Protein AF-A0A7K2VDW6-F1 (afdb_monomer_lite)

pLDDT: mean 93.91, std 3.68, range [72.0, 98.25]

Foldseek 3Di:
DCLLVLWFDLDVLDTDAPPPDPDDDPPVCVVPHDDDDDDDPDDPLVSVVSRDVQVVLQVVLVVLLCQLVPDDDPVSNVVSLVVLVVSLSNDSPHDPVNHDPPRCNVVSVVSSVVVVVVVVVD

Secondary structure (DSSP, 8-state):
-GGGGT-EEEETTEEE--TT---PPPHHHHTT--------SS-HHHHHHHHS-HHHHHHHHHHHHHHHHH--SHHHHHHHHHHHHHHHTT-----GGGS-TT-THHHHHHHHHHHHHHHHH-

Radius of gyration: 17.05 Å; chains: 1; bounding box: 40×29×47 Å

Sequence (122 aa):
RLTALRLAELREGVWLRPANLARPLPEALTGVALTYTARPDEPAAELVARLWPLDSWAAEARALLGRATGARHPADRLTAYAAVVRHLLTDPVLPAPLLPADWPGDALRVAYAGYQRELATS

Structure (mmCIF, N/CA/C/O backbone):
data_AF-A0A7K2VDW6-F1
#
_entry.id   AF-A0A7K2VDW6-F1
#
loop_
_atom_site.group_PDB
_atom_site.id
_atom_site.type_symbol
_atom_site.label_atom_id
_atom_site.label_alt_id
_atom_site.label_comp_id
_atom_site.label_asym_id
_atom_site.label_entity_id
_atom_site.label_seq_id
_atom_site.pdbx_PDB_ins_code
_atom_site.Cartn_x
_atom_site.Cartn_y
_atom_site.Cartn_z
_atom_site.occupancy
_atom_site.B_iso_or_equiv
_atom_site.auth_seq_id
_atom_site.auth_comp_id
_atom_site.auth_asym_id
_atom_site.auth_atom_id
_atom_site.pdbx_PDB_model_num
ATOM 1 N N . ARG A 1 1 ? -11.902 8.617 -3.454 1.00 82.00 1 ARG A N 1
ATOM 2 C CA . ARG A 1 1 ? -12.108 7.249 -2.906 1.00 82.00 1 ARG A CA 1
ATOM 3 C C . ARG A 1 1 ? -11.187 7.070 -1.699 1.00 82.00 1 ARG A C 1
ATOM 5 O O . ARG A 1 1 ? -10.049 7.516 -1.786 1.00 82.00 1 ARG A O 1
ATOM 12 N N . LEU A 1 2 ? -11.661 6.475 -0.597 1.00 90.62 2 LEU A N 1
ATOM 13 C CA . LEU A 1 2 ? -10.930 6.362 0.685 1.00 90.62 2 LEU A CA 1
ATOM 14 C C . LEU A 1 2 ? -9.566 5.656 0.560 1.00 90.62 2 LEU A C 1
ATOM 16 O O . LEU A 1 2 ? -8.609 6.028 1.233 1.00 90.62 2 LEU A O 1
ATOM 20 N N . THR A 1 3 ? -9.425 4.738 -0.395 1.00 91.94 3 THR A N 1
ATOM 21 C CA . THR A 1 3 ? -8.159 4.060 -0.731 1.00 91.94 3 THR A CA 1
ATOM 22 C C . THR A 1 3 ? -7.032 5.008 -1.165 1.00 91.94 3 THR A C 1
ATOM 24 O O . THR A 1 3 ? -5.857 4.747 -0.900 1.00 91.94 3 THR A O 1
ATOM 27 N N . ALA A 1 4 ? -7.356 6.165 -1.758 1.00 90.69 4 ALA A N 1
ATOM 28 C CA . ALA A 1 4 ? -6.365 7.200 -2.072 1.00 90.69 4 ALA A CA 1
ATOM 29 C C . ALA A 1 4 ? -5.747 7.821 -0.802 1.00 90.69 4 ALA A C 1
ATOM 31 O O . ALA A 1 4 ? -4.627 8.326 -0.833 1.00 90.69 4 ALA A O 1
ATOM 32 N N . LEU A 1 5 ? -6.449 7.731 0.332 1.00 93.00 5 LEU A N 1
ATOM 33 C CA . LEU A 1 5 ? -5.956 8.108 1.657 1.00 93.00 5 LEU A CA 1
ATOM 34 C C . LEU A 1 5 ? -5.240 6.948 2.365 1.00 93.00 5 LEU A C 1
ATOM 36 O O . LEU A 1 5 ? -4.922 7.080 3.543 1.00 93.00 5 LEU A O 1
ATOM 40 N N . ARG A 1 6 ? -4.987 5.824 1.681 1.00 95.62 6 ARG A N 1
ATOM 41 C CA . ARG A 1 6 ? -4.415 4.594 2.263 1.00 95.62 6 ARG A CA 1
ATOM 42 C C . ARG A 1 6 ? -5.275 3.957 3.347 1.00 95.62 6 ARG A C 1
ATOM 44 O O . ARG A 1 6 ? -4.762 3.228 4.180 1.00 95.62 6 ARG A O 1
ATOM 51 N N . LEU A 1 7 ? -6.576 4.230 3.330 1.00 96.00 7 LEU A N 1
ATOM 52 C CA . LEU A 1 7 ? -7.536 3.511 4.154 1.00 96.00 7 LEU A CA 1
ATOM 53 C C . LEU A 1 7 ? -7.927 2.202 3.463 1.00 96.00 7 LEU A C 1
ATOM 55 O O . LEU A 1 7 ? -8.188 2.203 2.256 1.00 96.00 7 LEU A O 1
ATOM 59 N N . ALA A 1 8 ? -8.002 1.124 4.235 1.00 96.81 8 ALA A N 1
ATOM 60 C CA . ALA A 1 8 ? -8.577 -0.151 3.825 1.00 96.81 8 ALA A CA 1
ATOM 61 C C . ALA A 1 8 ? -9.853 -0.439 4.613 1.00 96.81 8 ALA A C 1
ATOM 63 O O . ALA A 1 8 ? -9.992 -0.021 5.763 1.00 96.81 8 ALA A O 1
ATOM 64 N N . GLU A 1 9 ? -10.786 -1.131 3.973 1.00 96.69 9 GLU A N 1
ATOM 65 C CA . GLU A 1 9 ? -12.058 -1.502 4.576 1.00 96.69 9 GLU A CA 1
ATOM 66 C C . GLU A 1 9 ? -11.881 -2.764 5.419 1.00 96.69 9 GLU A C 1
ATOM 68 O O . GLU A 1 9 ? -11.466 -3.802 4.913 1.00 96.69 9 GLU A O 1
ATOM 73 N N . LEU A 1 10 ? -12.191 -2.675 6.711 1.00 95.31 10 LEU A N 1
ATOM 74 C CA . LEU A 1 10 ? -12.225 -3.842 7.595 1.00 95.31 10 LEU A CA 1
ATOM 75 C C . LEU A 1 10 ? -13.551 -4.598 7.457 1.00 95.31 10 LEU A C 1
ATOM 77 O O . LEU A 1 10 ? -13.605 -5.822 7.538 1.00 95.31 10 LEU A O 1
ATOM 81 N N . ARG A 1 11 ? -14.628 -3.824 7.324 1.00 94.88 11 ARG A N 1
ATOM 82 C CA . ARG A 1 11 ? -16.019 -4.236 7.124 1.00 94.88 11 ARG A CA 1
ATOM 83 C C . ARG A 1 11 ? -16.801 -3.033 6.610 1.00 94.88 11 ARG A C 1
ATOM 85 O O . ARG A 1 11 ? -16.303 -1.912 6.705 1.00 94.88 11 ARG A O 1
ATOM 92 N N . GLU A 1 12 ? -18.035 -3.260 6.170 1.00 95.25 12 GLU A N 1
ATOM 93 C CA . GLU A 1 12 ? -18.913 -2.203 5.664 1.00 95.25 12 GLU A CA 1
ATOM 94 C C . GLU A 1 12 ? -18.918 -0.971 6.586 1.00 95.25 12 GLU A C 1
ATOM 96 O O . GLU A 1 12 ? -19.207 -1.056 7.786 1.00 95.25 12 GLU A O 1
ATOM 101 N N . GLY A 1 13 ? -18.524 0.171 6.015 1.00 94.44 13 GLY A N 1
ATOM 102 C CA . GLY A 1 13 ? -18.498 1.468 6.695 1.00 94.44 13 GLY A CA 1
ATOM 103 C C . GLY A 1 13 ? -17.333 1.689 7.668 1.00 94.44 13 GLY A C 1
ATOM 104 O O . GLY A 1 13 ? -17.201 2.789 8.201 1.00 94.44 13 GLY A O 1
ATOM 105 N N . VAL A 1 14 ? -16.451 0.704 7.881 1.00 95.50 14 VAL A N 1
ATOM 106 C CA . VAL A 1 14 ? -15.285 0.823 8.771 1.00 95.50 14 VAL A CA 1
ATOM 107 C C . VAL A 1 14 ? -13.996 0.758 7.974 1.00 95.50 14 VAL A C 1
ATOM 109 O O . VAL A 1 14 ? -13.601 -0.286 7.458 1.00 95.50 14 VAL A O 1
ATOM 112 N N . TRP A 1 15 ? -13.309 1.893 7.940 1.00 96.50 15 TRP A N 1
ATOM 113 C CA . TRP A 1 15 ? -12.093 2.094 7.169 1.00 96.50 15 TRP A CA 1
ATOM 114 C C . TRP A 1 15 ? -10.947 2.479 8.091 1.00 96.50 15 TRP A C 1
ATOM 116 O O . TRP A 1 15 ? -11.077 3.405 8.890 1.00 96.50 15 TRP A O 1
ATOM 126 N N . LEU A 1 16 ? -9.821 1.781 7.976 1.00 96.00 16 LEU A N 1
ATOM 127 C CA . LEU A 1 16 ? -8.699 1.902 8.901 1.00 96.00 16 LEU A CA 1
ATOM 128 C C . LEU A 1 16 ? -7.380 2.094 8.161 1.00 96.00 16 LEU A C 1
ATOM 130 O O . LEU A 1 16 ? -7.202 1.663 7.021 1.00 96.00 16 LEU A O 1
ATOM 134 N N . ARG A 1 17 ? -6.440 2.747 8.846 1.00 96.00 17 ARG A N 1
ATOM 135 C CA . ARG A 1 17 ? -5.020 2.767 8.497 1.00 96.00 17 ARG A CA 1
ATOM 136 C C . ARG A 1 17 ? -4.172 3.019 9.741 1.00 96.00 17 ARG A C 1
ATOM 138 O O . ARG A 1 17 ? -4.675 3.647 10.677 1.00 96.00 17 ARG A O 1
ATOM 145 N N . PRO A 1 18 ? -2.891 2.622 9.752 1.00 96.69 18 PRO A N 1
ATOM 146 C CA . PRO A 1 18 ? -1.9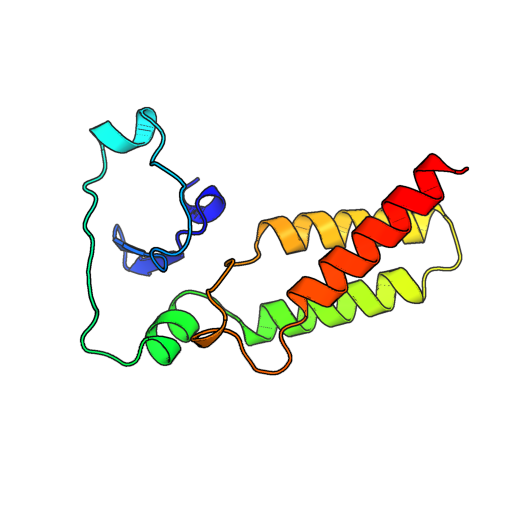71 3.080 10.781 1.00 96.69 18 PRO A CA 1
ATOM 147 C C . PRO A 1 18 ? -1.859 4.615 10.783 1.00 96.69 18 PRO A C 1
ATOM 149 O O . PRO A 1 18 ? -1.915 5.279 9.745 1.00 96.69 18 PRO A O 1
ATOM 152 N N . ALA A 1 19 ? -1.687 5.203 11.965 1.00 94.75 19 ALA A N 1
ATOM 153 C CA . ALA A 1 19 ? -1.618 6.655 12.148 1.00 94.75 19 ALA A CA 1
ATOM 154 C C . ALA A 1 19 ? -0.237 7.258 11.797 1.00 94.75 19 ALA A C 1
ATOM 156 O O . ALA A 1 19 ? 0.159 8.276 12.353 1.00 94.75 19 ALA A O 1
ATOM 157 N N . ASN A 1 20 ? 0.514 6.640 10.879 1.00 95.44 20 ASN A N 1
ATOM 158 C CA . ASN A 1 20 ? 1.846 7.088 10.453 1.00 95.44 20 ASN A CA 1
ATOM 159 C C . ASN A 1 20 ? 1.808 8.153 9.339 1.00 95.44 20 ASN A C 1
ATOM 161 O O . ASN A 1 20 ? 2.845 8.710 8.990 1.00 95.44 20 ASN A O 1
ATOM 165 N N . LEU A 1 21 ? 0.632 8.431 8.764 1.00 93.50 21 LEU A N 1
ATOM 166 C CA . LEU A 1 21 ? 0.464 9.377 7.659 1.00 93.50 21 LEU A CA 1
ATOM 167 C C . LEU A 1 21 ? -0.263 10.651 8.102 1.00 93.50 21 LEU A C 1
ATOM 169 O O . LEU A 1 21 ? -1.429 10.605 8.505 1.00 93.50 21 LEU A O 1
ATOM 173 N N . ALA A 1 22 ? 0.375 11.804 7.888 1.00 90.50 22 ALA A N 1
ATOM 174 C CA . ALA A 1 22 ? -0.252 13.122 7.982 1.00 90.50 22 ALA A CA 1
ATOM 175 C C . ALA A 1 22 ? -1.124 13.399 6.739 1.00 90.50 22 ALA A C 1
ATOM 177 O O . ALA A 1 22 ? -0.747 14.136 5.831 1.00 90.50 22 ALA A O 1
ATOM 178 N N . ARG A 1 23 ? -2.284 12.736 6.661 1.00 88.88 23 ARG A N 1
ATOM 179 C CA . ARG A 1 23 ? -3.247 12.862 5.552 1.00 88.88 23 ARG A CA 1
ATOM 180 C C . ARG A 1 23 ? -4.651 13.137 6.103 1.00 88.88 23 ARG A C 1
ATOM 182 O O . ARG A 1 23 ? -5.325 12.162 6.452 1.00 88.88 23 ARG A O 1
ATOM 189 N N . PRO A 1 24 ? -5.081 14.406 6.222 1.00 87.12 24 PRO A N 1
ATOM 190 C CA . PRO A 1 24 ? -6.420 14.731 6.711 1.00 87.12 24 PRO A CA 1
ATOM 191 C C . PRO A 1 24 ? -7.503 14.201 5.761 1.00 87.12 24 PRO A C 1
ATOM 193 O O . PRO A 1 24 ? -7.240 13.950 4.580 1.00 87.12 24 PRO A O 1
ATOM 196 N N . LEU A 1 25 ? -8.721 14.018 6.276 1.00 87.88 25 LEU A N 1
ATOM 197 C CA . LEU A 1 25 ? -9.865 13.721 5.418 1.00 87.88 25 LEU A CA 1
ATOM 198 C C . LEU A 1 25 ? -10.228 14.979 4.608 1.00 87.88 25 LEU A C 1
ATOM 200 O O . LEU A 1 25 ? -10.277 16.068 5.177 1.00 87.88 25 LEU A O 1
ATOM 204 N N . PRO A 1 26 ? -10.496 14.846 3.299 1.00 90.12 26 PRO A N 1
ATOM 205 C CA . PRO A 1 26 ? -11.105 15.904 2.501 1.00 90.12 26 PRO A CA 1
ATOM 206 C C . PRO A 1 26 ? -12.427 16.392 3.105 1.00 90.12 26 PRO A C 1
ATOM 208 O O . PRO A 1 26 ? -13.189 15.585 3.635 1.00 90.12 26 PRO A O 1
ATOM 211 N N . GLU A 1 27 ? -12.743 17.675 2.929 1.00 88.94 27 GLU A N 1
ATOM 212 C CA . GLU A 1 27 ? -13.964 18.317 3.450 1.00 88.94 27 GLU A CA 1
ATOM 213 C C . GLU A 1 27 ? -15.257 17.595 3.030 1.00 88.94 27 GLU A C 1
ATOM 215 O O . GLU A 1 27 ? -16.173 17.389 3.824 1.00 88.94 27 GLU A O 1
ATOM 220 N N . ALA A 1 28 ? -15.297 17.089 1.794 1.00 88.38 28 ALA A N 1
ATOM 221 C CA . ALA A 1 28 ? -16.422 16.298 1.297 1.00 88.38 28 ALA A CA 1
ATOM 222 C C . ALA A 1 28 ? -16.690 15.018 2.119 1.00 88.38 28 ALA A C 1
ATOM 224 O O . ALA A 1 28 ? -17.795 14.486 2.080 1.00 88.38 28 ALA A O 1
ATOM 225 N N . LEU A 1 29 ? -15.689 14.504 2.843 1.00 87.62 29 LEU A N 1
ATOM 226 C CA . LEU A 1 29 ? -15.819 13.328 3.704 1.00 87.62 29 LEU A CA 1
ATOM 227 C C . LEU A 1 29 ? -16.057 13.690 5.173 1.00 87.62 29 LEU A C 1
ATOM 229 O O . LEU A 1 29 ? -16.665 12.896 5.883 1.00 87.62 29 LEU A O 1
ATOM 233 N N . THR A 1 30 ? -15.639 14.871 5.638 1.00 85.19 30 THR A N 1
ATOM 234 C CA . THR A 1 30 ? -15.818 15.266 7.046 1.00 85.19 30 THR A CA 1
ATOM 235 C C . THR A 1 30 ? -17.285 15.456 7.437 1.00 85.19 30 THR A C 1
ATOM 237 O O . THR A 1 30 ? -17.615 15.312 8.606 1.00 85.19 30 THR A O 1
ATOM 240 N N . GLY A 1 31 ? -18.178 15.729 6.477 1.00 87.19 31 GLY A N 1
ATOM 241 C CA . GLY A 1 31 ? -19.625 15.821 6.723 1.00 87.19 31 GLY A CA 1
ATOM 242 C C . GLY A 1 31 ? -20.367 14.477 6.760 1.00 87.19 31 GLY A C 1
ATOM 243 O O . GLY A 1 31 ? -21.532 14.443 7.144 1.00 87.19 31 GLY A O 1
ATOM 244 N N . VAL A 1 32 ? -19.721 13.378 6.352 1.00 90.38 32 VAL A N 1
ATOM 245 C CA . VAL A 1 32 ? -20.359 12.052 6.198 1.00 90.38 32 VAL A CA 1
ATOM 246 C C . VAL A 1 32 ? -19.609 10.921 6.907 1.00 90.38 32 VAL A C 1
ATOM 248 O O . VAL A 1 32 ? -20.044 9.773 6.856 1.00 90.38 32 VAL A O 1
ATOM 251 N N . ALA A 1 33 ? -18.484 11.217 7.561 1.00 91.44 33 ALA A N 1
ATOM 252 C CA . ALA A 1 33 ? -17.665 10.241 8.267 1.00 91.44 33 ALA A CA 1
ATOM 253 C C . ALA A 1 33 ? -17.202 10.783 9.622 1.00 91.44 33 ALA A C 1
ATOM 255 O O . ALA A 1 33 ? -16.835 11.950 9.752 1.00 91.44 33 ALA A O 1
ATOM 256 N N . LEU A 1 34 ? -17.157 9.900 10.618 1.00 91.50 34 LEU A N 1
ATOM 257 C CA . LEU A 1 34 ? -16.534 10.169 11.910 1.00 91.50 34 LEU A CA 1
ATOM 258 C C . LEU A 1 34 ? -15.117 9.596 11.925 1.00 91.50 34 LEU A C 1
ATOM 260 O O . LEU A 1 34 ? -14.867 8.506 11.408 1.00 91.50 34 LEU A O 1
ATOM 264 N N . THR A 1 35 ? -14.186 10.326 12.532 1.00 92.44 35 THR A N 1
ATOM 265 C CA . THR A 1 35 ? -12.782 9.919 12.641 1.00 92.44 35 THR A CA 1
ATOM 266 C C . THR A 1 35 ? -12.432 9.600 14.083 1.00 92.44 35 THR A C 1
ATOM 268 O O . THR A 1 35 ? -12.664 10.423 14.968 1.00 92.44 35 THR A O 1
ATOM 271 N N . TYR A 1 36 ? -11.803 8.449 14.305 1.00 92.38 36 TYR A N 1
ATOM 272 C CA . TYR A 1 36 ? -11.323 8.026 15.615 1.00 92.38 36 TYR A CA 1
ATOM 273 C C . TYR A 1 36 ? -9.867 7.583 15.526 1.00 92.38 36 TYR A C 1
ATOM 275 O O . TYR A 1 36 ? -9.438 7.012 14.522 1.00 92.38 36 TYR A O 1
ATOM 283 N N . THR A 1 37 ? -9.128 7.800 16.610 1.00 93.44 37 THR A N 1
ATOM 284 C CA . THR A 1 37 ? -7.835 7.153 16.834 1.00 93.44 37 THR A CA 1
ATOM 285 C C . THR A 1 37 ? -8.070 5.965 17.752 1.00 93.44 37 THR A C 1
ATOM 287 O O . THR A 1 37 ? -8.638 6.126 18.830 1.00 93.44 37 THR A O 1
ATOM 290 N N . ALA A 1 38 ? -7.634 4.782 17.333 1.00 93.12 38 ALA A N 1
ATOM 291 C CA . ALA A 1 38 ? -7.820 3.547 18.082 1.00 93.12 38 ALA A CA 1
ATOM 292 C C . ALA A 1 38 ? -6.495 2.795 18.243 1.00 93.12 38 ALA A C 1
ATOM 294 O O . ALA A 1 38 ? -5.572 2.947 17.440 1.00 93.12 38 ALA A O 1
ATOM 295 N N . ARG A 1 39 ? -6.430 1.961 19.280 1.00 94.25 39 ARG A N 1
ATOM 296 C CA . ARG A 1 39 ? -5.412 0.925 19.459 1.00 94.25 39 ARG A CA 1
ATOM 297 C C . ARG A 1 39 ? -6.150 -0.411 19.530 1.00 94.25 39 ARG A C 1
ATOM 299 O O . ARG A 1 39 ? -6.817 -0.636 20.532 1.00 94.25 39 ARG A O 1
ATOM 306 N N . PRO A 1 40 ? -6.128 -1.218 18.459 1.00 92.19 40 PRO A N 1
ATOM 307 C CA . PRO A 1 40 ? -6.746 -2.538 18.471 1.00 92.19 40 PRO A CA 1
ATOM 308 C C . PRO A 1 40 ? -6.114 -3.427 19.546 1.00 92.19 40 PRO A C 1
ATOM 310 O O . PRO A 1 40 ? -4.904 -3.353 19.756 1.00 92.19 40 PRO A O 1
ATOM 313 N N . ASP A 1 41 ? -6.927 -4.271 20.181 1.00 94.50 41 ASP A N 1
ATOM 314 C CA . ASP A 1 41 ? -6.448 -5.266 21.150 1.00 94.50 41 ASP A CA 1
ATOM 315 C C . ASP A 1 41 ? -5.770 -6.464 20.457 1.00 94.50 41 ASP A C 1
ATOM 317 O O . ASP A 1 41 ? -4.956 -7.160 21.062 1.00 94.50 41 ASP A O 1
ATOM 321 N N . GLU A 1 42 ? -6.091 -6.703 19.178 1.00 94.81 42 GLU A N 1
ATOM 322 C CA . GLU A 1 42 ? -5.450 -7.733 18.354 1.00 94.81 42 GLU A CA 1
ATOM 323 C C . GLU A 1 42 ? -4.045 -7.305 17.881 1.00 94.81 42 GLU A C 1
ATOM 325 O O . GLU A 1 42 ? -3.765 -6.106 17.745 1.00 94.81 42 GLU A O 1
ATOM 330 N N . PRO A 1 43 ? -3.14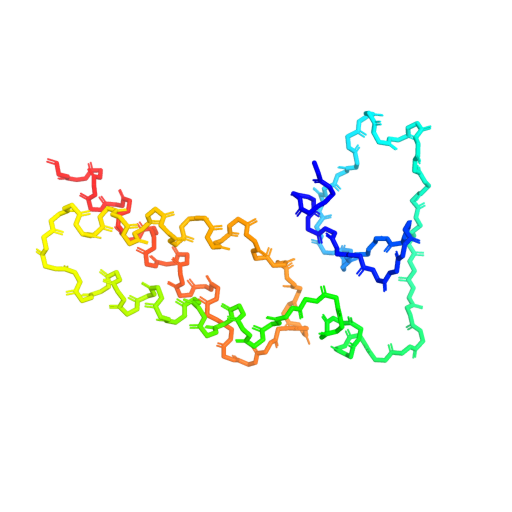8 -8.262 17.574 1.00 95.69 43 PRO A N 1
ATOM 331 C CA . PRO A 1 43 ? -1.837 -7.948 17.025 1.00 95.69 43 PRO A CA 1
ATOM 332 C C . PRO A 1 43 ? -1.945 -7.134 15.731 1.00 95.69 43 PRO A C 1
ATOM 334 O O . PRO A 1 43 ? -2.587 -7.535 14.761 1.00 95.69 43 PRO A O 1
ATOM 337 N N . ALA A 1 44 ? -1.251 -5.996 15.677 1.00 94.81 44 ALA A N 1
ATOM 338 C CA . ALA A 1 44 ? -1.334 -5.079 14.540 1.00 94.81 44 ALA A CA 1
ATOM 339 C C . ALA A 1 44 ? -0.962 -5.732 13.192 1.00 94.81 44 ALA A C 1
ATOM 341 O O . ALA A 1 44 ? -1.513 -5.351 12.161 1.00 94.81 44 ALA A O 1
ATOM 342 N N . ALA A 1 45 ? -0.059 -6.719 13.195 1.00 93.62 45 ALA A N 1
ATOM 343 C CA . ALA A 1 45 ? 0.323 -7.464 11.996 1.00 93.62 45 ALA A CA 1
ATOM 344 C C . ALA A 1 45 ? -0.840 -8.293 11.418 1.00 93.62 45 ALA A C 1
ATOM 346 O O . ALA A 1 45 ? -1.025 -8.318 10.202 1.00 93.62 45 ALA A O 1
ATOM 347 N N . GLU A 1 46 ? -1.659 -8.914 12.272 1.00 94.62 46 GLU A N 1
ATOM 348 C CA . GLU A 1 46 ? -2.821 -9.709 11.851 1.00 94.62 46 GLU A CA 1
ATOM 349 C C . GLU A 1 46 ? -3.913 -8.816 11.255 1.00 94.62 46 GLU A C 1
ATOM 351 O O . GLU A 1 46 ? -4.440 -9.099 10.175 1.00 94.62 46 GLU A O 1
ATOM 356 N N . LEU A 1 47 ? -4.189 -7.676 11.898 1.00 96.25 47 LEU A N 1
ATOM 357 C CA . LEU A 1 47 ? -5.133 -6.692 11.374 1.00 96.25 47 LEU A CA 1
ATOM 358 C C . LEU A 1 47 ? -4.680 -6.148 10.012 1.00 96.25 47 LEU A C 1
ATOM 360 O O . LEU A 1 47 ? -5.477 -6.045 9.081 1.00 96.25 47 LEU A O 1
ATOM 364 N N . VAL A 1 48 ? -3.396 -5.821 9.870 1.00 96.50 48 VAL A N 1
ATOM 365 C CA . VAL A 1 48 ? -2.824 -5.361 8.599 1.00 96.50 48 VAL A CA 1
ATOM 366 C C . VAL A 1 48 ? -2.966 -6.421 7.503 1.00 96.50 48 VAL A C 1
ATOM 368 O O . VAL A 1 48 ? -3.358 -6.073 6.390 1.00 96.50 48 VAL A O 1
ATOM 371 N N . ALA A 1 49 ? -2.706 -7.697 7.801 1.00 93.81 49 ALA A N 1
ATOM 372 C CA . ALA A 1 49 ? -2.834 -8.786 6.830 1.00 93.81 49 ALA A CA 1
ATOM 373 C C . ALA A 1 49 ? -4.282 -8.989 6.343 1.00 93.81 49 ALA A C 1
ATOM 375 O O . ALA A 1 49 ? -4.505 -9.394 5.204 1.00 93.81 49 ALA A O 1
ATOM 376 N N . ARG A 1 50 ? -5.276 -8.669 7.181 1.00 94.81 50 ARG A N 1
ATOM 377 C CA . ARG A 1 50 ? -6.701 -8.674 6.802 1.00 94.81 50 ARG A CA 1
ATOM 378 C C . ARG A 1 50 ? -7.100 -7.456 5.969 1.00 94.81 50 ARG A C 1
ATOM 380 O O . ARG A 1 50 ? -7.988 -7.559 5.129 1.00 94.81 50 ARG A O 1
ATOM 387 N N . LEU A 1 51 ? -6.474 -6.309 6.220 1.00 96.75 51 LEU A N 1
ATOM 388 C CA . LEU A 1 51 ? -6.776 -5.044 5.549 1.00 96.75 51 LEU A CA 1
ATOM 389 C C . LEU A 1 51 ? -6.145 -4.942 4.155 1.00 96.75 51 LEU A C 1
ATOM 391 O O . LEU A 1 51 ? -6.739 -4.352 3.251 1.00 96.75 51 LEU A O 1
ATOM 395 N N . TRP A 1 52 ? -4.950 -5.502 3.965 1.00 97.38 52 TRP A N 1
ATOM 396 C CA . TRP A 1 52 ? -4.238 -5.454 2.690 1.00 97.38 52 TRP A CA 1
ATOM 397 C C . TRP A 1 52 ? -3.693 -6.823 2.294 1.00 97.38 52 TRP A C 1
ATOM 399 O O . TRP A 1 52 ? -3.088 -7.504 3.119 1.00 97.38 52 TRP A O 1
ATOM 409 N N . PRO A 1 53 ? -3.789 -7.198 1.007 1.00 95.88 53 PRO A N 1
ATOM 410 C CA . PRO A 1 53 ? -3.248 -8.458 0.519 1.00 95.88 53 PRO A CA 1
ATOM 411 C C . PRO A 1 53 ? -1.734 -8.328 0.261 1.00 95.88 53 PRO A C 1
ATOM 413 O O . PRO A 1 53 ? -1.282 -8.332 -0.888 1.00 95.88 53 PRO A O 1
ATOM 416 N N . LEU A 1 54 ? -0.952 -8.169 1.337 1.00 96.25 54 LEU A N 1
ATOM 417 C CA . LEU A 1 54 ? 0.472 -7.805 1.297 1.00 96.25 54 LEU A CA 1
ATOM 418 C C . LEU A 1 54 ? 1.319 -8.747 0.437 1.00 96.25 54 LEU A C 1
ATOM 420 O O . LEU A 1 54 ? 2.124 -8.273 -0.363 1.00 96.25 54 LEU A O 1
ATOM 424 N N . ASP A 1 55 ? 1.102 -10.057 0.544 1.00 95.31 55 ASP A N 1
ATOM 425 C CA . ASP A 1 55 ? 1.866 -11.047 -0.220 1.00 95.31 55 ASP A CA 1
ATOM 426 C C . ASP A 1 55 ? 1.639 -10.901 -1.724 1.00 95.31 55 ASP A C 1
ATOM 428 O O . ASP A 1 55 ? 2.591 -10.870 -2.505 1.00 95.31 55 ASP A O 1
ATOM 432 N N . SER A 1 56 ? 0.378 -10.735 -2.135 1.00 96.62 56 SER A N 1
ATOM 433 C CA . SER A 1 56 ? 0.033 -10.533 -3.545 1.00 96.62 56 SER A CA 1
ATOM 434 C C . SER A 1 56 ? 0.582 -9.208 -4.076 1.00 96.62 56 SER A C 1
ATOM 436 O O . SER A 1 56 ? 1.102 -9.150 -5.191 1.00 96.62 56 SER A O 1
ATOM 438 N N . TRP A 1 57 ? 0.548 -8.155 -3.251 1.00 97.69 57 TRP A N 1
ATOM 439 C CA . TRP A 1 57 ? 1.110 -6.860 -3.606 1.00 97.69 57 TRP A CA 1
ATOM 440 C C . TRP A 1 57 ? 2.622 -6.963 -3.806 1.00 97.69 57 TRP A C 1
ATOM 442 O O . TRP A 1 57 ? 3.162 -6.445 -4.786 1.00 97.69 57 TRP A O 1
ATOM 452 N N . ALA A 1 58 ? 3.307 -7.665 -2.902 1.00 97.88 58 ALA A N 1
ATOM 453 C CA . ALA A 1 58 ? 4.741 -7.881 -2.977 1.00 97.88 58 ALA A CA 1
ATOM 454 C C . ALA A 1 58 ? 5.129 -8.764 -4.176 1.0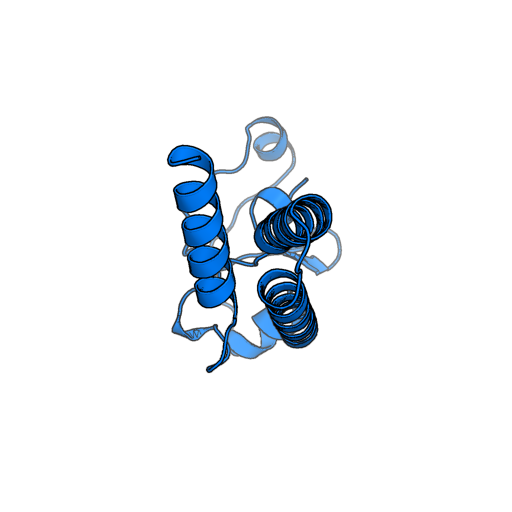0 97.88 58 ALA A C 1
ATOM 456 O O . ALA A 1 58 ? 6.127 -8.491 -4.844 1.00 97.88 58 ALA A O 1
ATOM 457 N N . ALA A 1 59 ? 4.346 -9.799 -4.487 1.00 97.75 59 ALA A N 1
ATOM 458 C CA . ALA A 1 59 ? 4.563 -10.641 -5.660 1.00 97.75 59 ALA A CA 1
ATOM 459 C C . ALA A 1 59 ? 4.445 -9.838 -6.967 1.00 97.75 59 ALA A C 1
ATOM 461 O O . ALA A 1 59 ? 5.364 -9.871 -7.788 1.00 97.75 59 ALA A O 1
ATOM 462 N N . GLU A 1 60 ? 3.378 -9.047 -7.124 1.00 98.25 60 GLU A N 1
ATOM 463 C CA . GLU A 1 60 ? 3.185 -8.198 -8.308 1.00 98.25 60 GLU A CA 1
ATOM 464 C C . GLU A 1 60 ? 4.287 -7.137 -8.422 1.00 98.25 60 GLU A C 1
ATOM 466 O O . GLU A 1 60 ? 4.829 -6.915 -9.504 1.00 98.25 60 GLU A O 1
ATOM 471 N N . ALA A 1 61 ? 4.700 -6.535 -7.303 1.00 97.88 61 ALA A N 1
ATOM 472 C CA . ALA A 1 61 ? 5.808 -5.586 -7.275 1.00 97.88 61 ALA A CA 1
ATOM 473 C C . ALA A 1 61 ? 7.116 -6.197 -7.807 1.00 97.88 61 ALA A C 1
ATOM 475 O O . ALA A 1 61 ? 7.806 -5.579 -8.620 1.00 97.88 61 ALA A O 1
ATOM 476 N N . ARG A 1 62 ? 7.453 -7.424 -7.392 1.00 97.88 62 ARG A N 1
ATOM 477 C CA . ARG A 1 62 ? 8.649 -8.127 -7.885 1.00 97.88 62 ARG A CA 1
ATOM 478 C C . ARG A 1 62 ? 8.525 -8.491 -9.364 1.00 97.88 62 ARG A C 1
ATOM 480 O O . ARG A 1 62 ? 9.486 -8.312 -10.112 1.00 97.88 62 ARG A O 1
ATOM 487 N N . ALA A 1 63 ? 7.348 -8.931 -9.810 1.00 98.06 63 ALA A N 1
ATOM 488 C CA . ALA A 1 63 ? 7.089 -9.217 -11.220 1.00 98.06 63 ALA A CA 1
ATOM 489 C C . ALA A 1 63 ? 7.214 -7.958 -12.098 1.00 98.06 63 ALA A C 1
ATOM 491 O O . ALA A 1 63 ? 7.794 -8.002 -13.184 1.00 98.06 63 ALA A O 1
ATOM 492 N N . LEU A 1 64 ? 6.705 -6.819 -11.624 1.00 97.94 64 LEU A N 1
ATOM 493 C CA . LEU A 1 64 ? 6.852 -5.519 -12.278 1.00 97.94 64 LEU A CA 1
ATOM 494 C C . LEU A 1 64 ? 8.313 -5.083 -12.368 1.00 97.94 64 LEU A C 1
ATOM 496 O O . LEU A 1 64 ? 8.744 -4.632 -13.429 1.00 97.94 64 LEU A O 1
ATOM 500 N N . LEU A 1 65 ? 9.079 -5.254 -11.288 1.00 96.06 65 LEU A N 1
ATOM 501 C CA . LEU A 1 65 ? 10.504 -4.940 -11.275 1.00 96.06 65 LEU A CA 1
ATOM 502 C C . LEU A 1 65 ? 11.264 -5.786 -12.305 1.00 96.06 65 LEU A C 1
ATOM 504 O O . LEU A 1 65 ? 12.020 -5.230 -13.096 1.00 96.06 65 LEU A O 1
ATOM 508 N N . GLY A 1 66 ? 11.004 -7.097 -12.358 1.00 96.56 66 GLY A N 1
ATOM 509 C CA . GLY A 1 66 ? 11.602 -7.991 -13.356 1.00 96.56 66 GLY A CA 1
ATOM 510 C C . GLY A 1 66 ? 11.249 -7.613 -14.800 1.00 96.56 66 GLY A C 1
ATOM 511 O O . GLY A 1 66 ? 12.108 -7.646 -15.679 1.00 96.56 66 GLY A O 1
ATOM 512 N N . ARG A 1 67 ? 10.005 -7.182 -15.055 1.00 96.12 67 ARG A N 1
ATOM 513 C CA . ARG A 1 67 ? 9.597 -6.661 -16.373 1.00 96.12 67 ARG A CA 1
ATO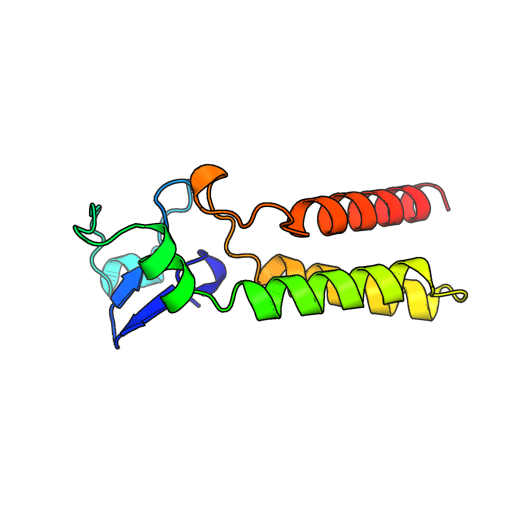M 514 C C . ARG A 1 67 ? 10.325 -5.368 -16.734 1.00 96.12 67 ARG A C 1
ATOM 516 O O . ARG A 1 67 ? 10.767 -5.223 -17.869 1.00 96.12 67 ARG A O 1
ATOM 523 N N . ALA A 1 68 ? 10.455 -4.441 -15.787 1.00 93.44 68 ALA A N 1
ATOM 524 C CA . ALA A 1 68 ? 11.118 -3.160 -16.015 1.00 93.44 68 ALA A CA 1
ATOM 525 C C . ALA A 1 68 ? 12.623 -3.317 -16.289 1.00 93.44 68 ALA A C 1
ATOM 527 O O . ALA A 1 68 ? 13.149 -2.638 -17.168 1.00 93.44 68 ALA A O 1
ATOM 528 N N . THR A 1 69 ? 13.304 -4.224 -15.581 1.00 89.50 69 THR A N 1
ATOM 529 C CA . THR A 1 69 ? 14.742 -4.481 -15.767 1.00 89.50 69 THR A CA 1
ATOM 530 C C . THR A 1 69 ? 15.044 -5.345 -16.992 1.00 89.50 69 THR A C 1
ATOM 532 O O . THR A 1 69 ? 16.100 -5.185 -17.597 1.00 89.50 69 THR A O 1
ATOM 535 N N . GLY A 1 70 ? 14.129 -6.237 -17.388 1.00 93.44 70 GLY A N 1
ATOM 536 C CA . GLY A 1 70 ? 14.279 -7.091 -18.571 1.00 93.44 70 GLY A CA 1
ATOM 537 C C . GLY A 1 70 ? 13.865 -6.449 -19.904 1.00 93.44 70 GLY A C 1
ATOM 538 O O . GLY A 1 70 ? 14.168 -6.999 -20.965 1.00 93.44 70 GLY A O 1
ATOM 539 N N . ALA A 1 71 ? 13.168 -5.310 -19.882 1.00 93.75 71 ALA A N 1
ATOM 540 C CA . ALA A 1 71 ? 12.686 -4.635 -21.084 1.00 93.75 71 ALA A CA 1
ATOM 541 C C . ALA A 1 71 ? 13.837 -4.024 -21.904 1.00 93.75 71 ALA A C 1
ATOM 543 O O . ALA A 1 71 ? 14.570 -3.154 -21.433 1.00 93.75 71 ALA A O 1
ATOM 544 N N . ARG A 1 72 ? 13.967 -4.457 -23.165 1.00 89.88 72 ARG A N 1
ATOM 545 C CA . ARG A 1 72 ? 15.043 -4.028 -24.078 1.00 89.88 72 ARG A CA 1
ATOM 546 C C . ARG A 1 72 ? 14.681 -2.817 -24.933 1.00 89.88 72 ARG A C 1
ATOM 548 O O . ARG A 1 72 ? 15.572 -2.075 -25.335 1.00 89.88 72 ARG A O 1
ATOM 555 N N . HIS A 1 73 ? 13.395 -2.611 -25.210 1.00 92.12 73 HIS A N 1
ATOM 556 C CA . HIS A 1 73 ? 12.932 -1.508 -26.045 1.00 92.12 73 HIS A CA 1
ATOM 557 C C . HIS A 1 73 ? 12.375 -0.357 -25.192 1.00 92.12 73 HIS A C 1
ATOM 559 O O . HIS A 1 73 ? 11.723 -0.611 -24.174 1.00 92.12 73 HIS A O 1
ATOM 565 N N . PRO A 1 74 ? 12.567 0.915 -25.597 1.00 90.25 74 PRO A N 1
ATOM 566 C CA . PRO A 1 74 ? 12.079 2.070 -24.838 1.00 90.25 74 PRO A CA 1
ATOM 567 C C . PRO A 1 74 ? 10.572 2.041 -24.535 1.00 90.25 74 PRO A C 1
ATOM 569 O O . PRO A 1 74 ? 10.166 2.376 -23.424 1.00 90.25 74 PRO A O 1
ATOM 572 N N . ALA A 1 75 ? 9.746 1.597 -25.488 1.00 92.94 75 ALA A N 1
ATOM 573 C CA . ALA A 1 75 ? 8.295 1.499 -25.311 1.00 92.94 75 ALA A CA 1
ATOM 574 C C . ALA A 1 75 ? 7.894 0.459 -24.246 1.00 92.94 75 ALA A C 1
ATOM 576 O O . ALA A 1 75 ? 6.999 0.711 -23.432 1.00 92.94 75 ALA A O 1
ATOM 577 N N . ASP A 1 76 ? 8.596 -0.676 -24.196 1.00 94.25 76 ASP A N 1
ATOM 578 C CA . ASP A 1 76 ? 8.371 -1.718 -23.190 1.00 94.25 76 ASP A CA 1
ATOM 579 C C . ASP A 1 76 ? 8.768 -1.219 -21.800 1.00 94.25 76 ASP A C 1
ATOM 581 O O . ASP A 1 76 ? 8.023 -1.402 -20.834 1.00 94.25 76 ASP A O 1
ATOM 585 N N . ARG A 1 77 ? 9.909 -0.518 -21.704 1.00 93.69 77 ARG A N 1
ATOM 586 C CA . ARG A 1 77 ? 10.365 0.105 -20.452 1.00 93.69 77 ARG A CA 1
ATOM 587 C C . ARG A 1 77 ? 9.346 1.122 -19.949 1.00 93.69 77 ARG A C 1
ATOM 589 O O . ARG A 1 77 ? 8.950 1.054 -18.787 1.00 93.69 77 ARG A O 1
ATOM 596 N N . LEU A 1 78 ? 8.869 2.016 -20.817 1.00 93.94 78 LEU A N 1
ATOM 597 C CA . LEU A 1 78 ? 7.837 2.996 -20.468 1.00 93.94 78 LEU A CA 1
ATOM 598 C C . LEU A 1 78 ? 6.566 2.309 -19.950 1.00 93.94 78 LEU A C 1
ATOM 600 O O . LEU A 1 78 ? 6.029 2.689 -18.909 1.00 93.94 78 LEU A O 1
ATOM 604 N N . THR A 1 79 ? 6.106 1.266 -20.642 1.00 96.62 79 THR A N 1
ATOM 605 C CA . THR A 1 79 ? 4.912 0.505 -20.254 1.00 96.62 79 THR A CA 1
ATOM 606 C C . THR A 1 79 ? 5.085 -0.162 -18.888 1.00 96.62 79 THR A C 1
ATOM 608 O O . THR A 1 79 ? 4.186 -0.090 -18.043 1.00 96.62 79 THR A O 1
ATOM 611 N N . ALA A 1 80 ? 6.250 -0.768 -18.642 1.00 96.50 80 ALA A N 1
ATOM 612 C CA . ALA A 1 80 ? 6.584 -1.389 -17.366 1.00 96.50 80 ALA A CA 1
ATOM 613 C C . ALA A 1 80 ? 6.615 -0.360 -16.227 1.00 96.50 80 ALA A C 1
ATOM 615 O O . ALA A 1 80 ? 5.963 -0.565 -15.203 1.00 96.50 80 ALA A O 1
ATOM 616 N N . TYR A 1 81 ? 7.278 0.785 -16.411 1.00 96.75 81 TYR A N 1
ATOM 617 C CA . TYR A 1 81 ? 7.322 1.832 -15.387 1.00 96.75 81 TYR A CA 1
ATOM 618 C C . TYR A 1 81 ? 5.970 2.512 -15.158 1.00 96.75 81 TYR A C 1
ATOM 620 O O . TYR A 1 81 ? 5.638 2.835 -14.018 1.00 96.75 81 TYR A O 1
ATOM 628 N N . ALA A 1 82 ? 5.127 2.649 -16.182 1.00 97.12 82 ALA A N 1
ATOM 629 C CA . ALA A 1 82 ? 3.751 3.097 -15.989 1.00 97.12 82 ALA A CA 1
ATOM 630 C C . ALA A 1 82 ? 2.954 2.113 -15.110 1.00 97.12 82 ALA A C 1
ATOM 632 O O . ALA A 1 82 ? 2.150 2.533 -14.274 1.00 97.12 82 ALA A O 1
ATOM 633 N N . ALA A 1 83 ? 3.184 0.804 -15.261 1.00 98.06 83 ALA A N 1
ATOM 634 C CA . ALA A 1 83 ? 2.593 -0.207 -14.388 1.00 98.06 83 ALA A CA 1
ATOM 635 C C . ALA A 1 83 ? 3.168 -0.152 -12.961 1.00 98.06 83 ALA A C 1
ATOM 637 O O . ALA A 1 83 ? 2.395 -0.227 -12.009 1.00 98.06 83 ALA A O 1
ATOM 638 N N . VAL A 1 84 ? 4.476 0.092 -12.804 1.00 97.69 84 VAL A N 1
ATOM 639 C CA . VAL A 1 84 ? 5.108 0.349 -11.496 1.00 97.69 84 VAL A CA 1
ATOM 640 C C . VAL A 1 84 ? 4.453 1.531 -10.784 1.00 97.69 84 VAL A C 1
ATOM 642 O O . VAL A 1 84 ? 4.091 1.408 -9.616 1.00 97.69 84 VAL A O 1
ATOM 645 N N . VAL A 1 85 ? 4.238 2.658 -11.471 1.00 97.00 85 VAL A N 1
ATOM 646 C CA . VAL A 1 85 ? 3.584 3.834 -10.872 1.00 97.00 85 VAL A CA 1
ATOM 647 C C . VAL A 1 85 ? 2.166 3.496 -10.422 1.00 97.00 85 VAL A C 1
ATOM 649 O O . VAL A 1 85 ? 1.799 3.796 -9.287 1.00 97.00 85 VAL A O 1
ATOM 652 N N . ARG A 1 86 ? 1.371 2.825 -11.268 1.00 96.56 86 ARG A N 1
ATOM 653 C CA . ARG A 1 86 ? 0.020 2.381 -10.885 1.00 96.56 86 ARG A CA 1
ATOM 654 C C . ARG A 1 86 ? 0.044 1.466 -9.662 1.00 96.56 86 ARG A C 1
ATOM 656 O O . ARG A 1 86 ? -0.805 1.616 -8.791 1.00 96.56 86 ARG A O 1
ATOM 663 N N . HIS A 1 87 ? 1.029 0.577 -9.563 1.00 97.62 87 HIS A N 1
ATOM 664 C CA . HIS A 1 87 ? 1.187 -0.314 -8.414 1.00 97.62 87 HIS A CA 1
ATOM 665 C C . HIS A 1 87 ? 1.567 0.441 -7.137 1.00 97.62 87 HIS A C 1
ATOM 667 O O . HIS A 1 87 ? 0.928 0.264 -6.103 1.00 97.62 87 HIS A O 1
ATOM 673 N N . LEU A 1 88 ? 2.521 1.375 -7.211 1.00 96.44 88 LEU A N 1
ATOM 674 C CA . LEU A 1 88 ? 2.902 2.252 -6.093 1.00 96.44 88 LEU A CA 1
ATOM 675 C C . LEU A 1 88 ? 1.734 3.119 -5.597 1.00 96.44 88 LEU A C 1
ATOM 677 O O . LEU A 1 88 ? 1.638 3.425 -4.407 1.00 96.44 88 LEU A O 1
ATOM 681 N N . LEU A 1 89 ? 0.795 3.484 -6.477 1.00 94.50 89 LEU A N 1
ATOM 682 C CA . LEU A 1 89 ? -0.434 4.172 -6.077 1.00 94.50 89 LEU A CA 1
ATOM 683 C C . LEU A 1 89 ? -1.360 3.306 -5.211 1.00 94.50 89 LEU A C 1
ATOM 685 O O . LEU A 1 89 ? -2.269 3.867 -4.602 1.00 94.50 89 LEU A O 1
ATOM 689 N N . THR A 1 90 ? -1.120 2.000 -5.106 1.00 95.19 90 THR A N 1
ATOM 690 C CA . THR A 1 90 ? -1.858 1.073 -4.231 1.00 95.19 90 THR A CA 1
ATOM 691 C C . THR A 1 90 ? -1.076 0.654 -2.983 1.00 95.19 90 THR A C 1
ATOM 693 O O . THR A 1 90 ? -1.641 -0.018 -2.126 1.00 95.19 90 THR A O 1
ATOM 696 N N . ASP A 1 91 ? 0.189 1.074 -2.850 1.00 95.94 91 ASP A N 1
ATOM 697 C CA . ASP A 1 91 ? 1.034 0.771 -1.687 1.00 95.94 91 ASP A CA 1
ATOM 698 C C . ASP A 1 91 ? 0.354 1.235 -0.382 1.00 95.94 91 ASP A C 1
ATOM 700 O O . ASP A 1 91 ? -0.029 2.410 -0.311 1.00 95.94 91 ASP A O 1
ATOM 704 N N . PRO A 1 92 ? 0.205 0.374 0.644 1.00 96.00 92 PRO A N 1
ATOM 705 C CA . PRO A 1 92 ? -0.422 0.731 1.918 1.00 96.00 92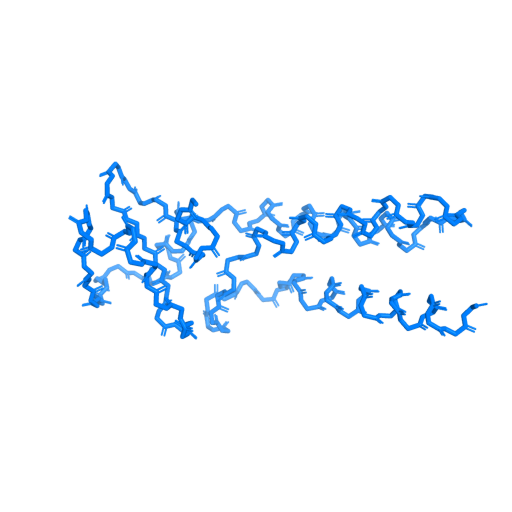 PRO A CA 1
ATOM 706 C C . PRO A 1 92 ? 0.380 1.747 2.747 1.00 96.00 92 PRO A C 1
ATOM 708 O O . PRO A 1 92 ? -0.188 2.395 3.624 1.00 96.00 92 PRO A O 1
ATOM 711 N N . VAL A 1 93 ? 1.672 1.941 2.454 1.00 95.62 93 VAL A N 1
ATOM 712 C CA . VAL A 1 93 ? 2.589 2.850 3.164 1.00 95.62 93 VAL A CA 1
ATOM 713 C C . VAL A 1 93 ? 2.613 2.557 4.668 1.00 95.62 93 VAL A C 1
ATOM 715 O O . VAL A 1 93 ? 2.453 3.447 5.505 1.00 95.62 93 VAL A O 1
ATOM 718 N N . LEU A 1 94 ? 2.776 1.280 5.011 1.00 96.88 94 LEU A N 1
ATOM 719 C CA . LEU A 1 94 ? 2.840 0.827 6.398 1.00 96.88 94 LEU A CA 1
ATOM 720 C C . LEU A 1 94 ? 4.110 1.345 7.095 1.00 96.88 94 LEU A C 1
ATOM 722 O O . LEU A 1 94 ? 5.142 1.530 6.447 1.00 96.88 94 LEU A O 1
ATOM 726 N N . PRO A 1 95 ? 4.065 1.571 8.419 1.00 96.06 95 PRO A N 1
ATOM 727 C CA . PRO A 1 95 ? 5.268 1.833 9.197 1.00 96.06 95 PRO A CA 1
ATOM 728 C C . PRO A 1 95 ? 6.165 0.586 9.246 1.00 96.06 95 PRO A C 1
ATOM 730 O O . PRO A 1 95 ? 5.671 -0.538 9.193 1.00 96.06 95 PRO A O 1
ATOM 733 N N . ALA A 1 96 ? 7.476 0.787 9.415 1.00 94.00 96 ALA A N 1
ATOM 734 C CA . ALA A 1 96 ? 8.479 -0.281 9.343 1.00 94.00 96 ALA A CA 1
ATOM 735 C C . ALA A 1 96 ? 8.175 -1.542 10.184 1.00 94.00 96 ALA A C 1
ATOM 737 O O . ALA A 1 96 ? 8.325 -2.633 9.645 1.00 94.00 96 ALA A O 1
ATOM 738 N N . PRO A 1 97 ? 7.679 -1.454 11.438 1.00 94.12 97 PRO A N 1
ATOM 739 C CA . PRO A 1 97 ? 7.374 -2.647 12.239 1.00 94.12 97 PRO A CA 1
ATOM 740 C C . PRO A 1 97 ? 6.238 -3.525 11.692 1.00 94.12 97 PRO A C 1
ATOM 742 O O . PRO A 1 97 ? 6.053 -4.637 12.172 1.00 94.12 97 PRO A O 1
ATOM 745 N N . LEU A 1 98 ? 5.445 -3.018 10.741 1.00 95.69 98 LEU A N 1
ATOM 746 C CA . LEU A 1 98 ? 4.319 -3.730 10.127 1.00 95.69 98 LEU A CA 1
ATOM 747 C C . LEU A 1 98 ? 4.622 -4.173 8.690 1.00 95.69 98 LEU A C 1
ATOM 749 O O . LEU A 1 98 ? 3.752 -4.742 8.033 1.00 95.69 98 LEU A O 1
ATOM 753 N N . LEU A 1 99 ? 5.826 -3.892 8.186 1.00 94.50 99 LEU A N 1
ATOM 754 C CA . LEU A 1 99 ? 6.253 -4.352 6.873 1.00 94.50 99 LEU A C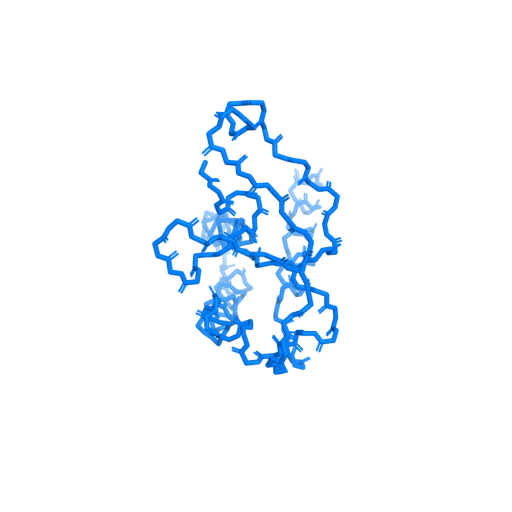A 1
ATOM 755 C C . LEU A 1 99 ? 6.780 -5.791 6.957 1.00 94.50 99 LEU A C 1
ATOM 757 O O . LEU A 1 99 ? 7.527 -6.119 7.881 1.00 94.50 99 LEU A O 1
ATOM 761 N N . PRO A 1 100 ? 6.464 -6.642 5.967 1.00 92.25 100 PRO A N 1
ATOM 762 C CA . PRO A 1 100 ? 7.195 -7.885 5.760 1.00 92.25 100 PRO A CA 1
ATOM 763 C C . PRO A 1 100 ? 8.692 -7.607 5.558 1.00 92.25 100 PRO A C 1
ATOM 765 O O . PRO A 1 100 ? 9.051 -6.599 4.945 1.00 92.25 100 PRO A O 1
ATOM 768 N N . ALA A 1 101 ? 9.558 -8.516 6.018 1.00 88.88 101 ALA A N 1
ATOM 769 C CA . ALA A 1 101 ? 11.016 -8.332 6.003 1.00 88.88 101 ALA A CA 1
ATOM 770 C C . ALA A 1 101 ? 11.585 -7.976 4.612 1.00 88.88 101 ALA A C 1
ATOM 772 O O . ALA A 1 101 ? 12.462 -7.124 4.510 1.00 88.88 101 ALA A O 1
ATOM 773 N N . ASP A 1 102 ? 11.024 -8.554 3.545 1.00 90.25 102 ASP A N 1
ATOM 774 C CA . ASP A 1 102 ? 11.484 -8.362 2.163 1.00 90.25 102 ASP A CA 1
ATOM 775 C C . ASP A 1 102 ? 10.544 -7.472 1.335 1.00 90.25 102 ASP A C 1
ATOM 777 O O . ASP A 1 102 ? 10.287 -7.745 0.154 1.00 90.25 102 ASP A O 1
ATOM 781 N N . TRP A 1 103 ? 9.958 -6.438 1.946 1.00 96.19 103 TRP A N 1
ATOM 782 C CA . TRP A 1 103 ? 8.988 -5.576 1.269 1.00 96.19 103 TRP A CA 1
ATOM 783 C C . TRP A 1 103 ? 9.587 -4.873 0.029 1.00 96.19 103 TRP A C 1
ATOM 785 O O . TRP A 1 103 ? 10.518 -4.077 0.150 1.00 96.19 103 TRP A O 1
ATOM 795 N N . PRO A 1 104 ? 9.037 -5.080 -1.184 1.00 97.12 104 PRO A N 1
ATOM 796 C CA . PRO A 1 104 ? 9.645 -4.592 -2.428 1.00 97.12 104 PRO A CA 1
ATOM 797 C C . PRO A 1 104 ? 9.323 -3.124 -2.758 1.00 97.12 104 PRO A C 1
ATOM 799 O O . PRO A 1 104 ? 9.698 -2.638 -3.827 1.00 97.12 104 PRO A O 1
ATOM 802 N N . GLY A 1 105 ? 8.619 -2.406 -1.875 1.00 95.44 105 GLY A N 1
ATOM 803 C CA . GLY A 1 105 ? 8.193 -1.026 -2.125 1.00 95.44 105 GLY A CA 1
ATOM 804 C C . GLY A 1 105 ? 9.357 -0.065 -2.371 1.00 95.44 105 GLY A C 1
ATOM 805 O O . GLY A 1 105 ? 9.304 0.740 -3.301 1.00 95.44 105 GLY A O 1
ATOM 806 N N . ASP A 1 106 ? 10.440 -0.182 -1.601 1.00 94.25 106 ASP A N 1
ATOM 807 C CA . ASP A 1 106 ? 11.608 0.690 -1.772 1.00 94.25 106 ASP A CA 1
ATOM 808 C C . ASP A 1 106 ? 12.381 0.371 -3.050 1.00 94.25 106 ASP A C 1
ATOM 810 O O . ASP A 1 106 ? 12.761 1.288 -3.779 1.00 94.25 106 ASP A O 1
ATOM 814 N N . ALA A 1 107 ? 12.513 -0.911 -3.399 1.00 95.56 107 ALA A N 1
ATOM 815 C CA . ALA A 1 107 ? 13.127 -1.323 -4.658 1.00 95.56 107 ALA A CA 1
ATOM 816 C C . ALA A 1 107 ? 12.378 -0.746 -5.874 1.00 95.56 107 ALA A C 1
ATOM 818 O O . ALA A 1 107 ? 13.009 -0.240 -6.804 1.00 95.56 107 ALA A O 1
ATOM 819 N N . LEU A 1 108 ? 11.037 -0.739 -5.850 1.00 96.12 108 LEU A N 1
ATOM 820 C CA . LEU A 1 108 ? 10.231 -0.105 -6.899 1.00 96.12 108 LEU A CA 1
ATOM 821 C C . LEU A 1 108 ? 10.459 1.409 -6.987 1.00 96.12 108 LEU A C 1
ATOM 823 O O . LEU A 1 108 ? 10.611 1.937 -8.090 1.00 96.12 108 LEU A O 1
ATOM 827 N N . ARG A 1 109 ? 10.496 2.114 -5.848 1.00 95.56 109 ARG A N 1
ATOM 828 C CA . ARG A 1 109 ? 10.737 3.569 -5.819 1.00 95.56 109 ARG A CA 1
ATOM 829 C C . ARG A 1 109 ? 12.122 3.917 -6.351 1.00 95.56 109 ARG A C 1
ATOM 831 O O . ARG A 1 109 ? 12.242 4.837 -7.157 1.00 95.56 109 ARG A O 1
ATOM 838 N N . VAL A 1 110 ? 13.143 3.159 -5.954 1.00 96.38 110 VAL A N 1
ATOM 839 C CA . VAL A 1 110 ? 14.519 3.320 -6.444 1.00 96.38 110 VAL A CA 1
ATOM 840 C C . VAL A 1 110 ? 14.590 3.078 -7.951 1.00 96.38 110 VAL A C 1
ATOM 842 O O . VAL A 1 110 ? 15.147 3.906 -8.672 1.00 96.38 110 VAL A O 1
ATOM 845 N N . ALA A 1 111 ? 13.985 1.995 -8.447 1.00 95.44 111 ALA A N 1
ATOM 846 C CA . ALA A 1 111 ? 13.976 1.681 -9.873 1.00 95.44 111 ALA A CA 1
ATOM 847 C C . ALA A 1 111 ? 13.268 2.765 -10.700 1.00 95.44 111 ALA A C 1
ATOM 849 O O . ALA A 1 111 ? 13.771 3.162 -11.752 1.00 95.44 111 ALA A O 1
ATOM 850 N N . TYR A 1 112 ? 12.121 3.265 -10.228 1.00 95.44 112 TYR A N 1
ATOM 851 C CA . TYR A 1 112 ? 11.386 4.338 -10.899 1.00 95.44 112 TYR A CA 1
ATOM 852 C C . TYR A 1 112 ? 12.163 5.662 -10.891 1.00 95.44 112 TYR A C 1
ATOM 854 O O . TYR A 1 112 ? 12.279 6.304 -11.930 1.00 95.44 112 TYR A O 1
ATOM 862 N N . ALA A 1 113 ? 12.773 6.040 -9.764 1.00 95.75 113 ALA A N 1
ATOM 863 C CA . ALA A 1 113 ? 13.616 7.234 -9.683 1.00 95.75 113 ALA A CA 1
ATOM 864 C C . ALA A 1 113 ? 14.876 7.132 -10.566 1.00 95.75 113 ALA A C 1
ATOM 866 O O . ALA A 1 113 ? 15.353 8.137 -11.093 1.00 95.75 113 ALA A O 1
ATOM 867 N N . GLY A 1 114 ? 15.434 5.928 -10.741 1.00 94.44 114 GLY A N 1
ATOM 868 C CA . GLY A 1 114 ? 16.491 5.657 -11.723 1.00 94.44 114 GLY A CA 1
ATOM 869 C C . GLY A 1 114 ? 16.029 5.961 -13.147 1.00 94.44 114 GLY A C 1
ATOM 870 O O . GLY A 1 114 ? 16.644 6.773 -13.831 1.00 94.44 114 GLY A O 1
ATOM 871 N N . TYR A 1 115 ? 14.883 5.407 -13.540 1.00 93.31 115 TYR A N 1
ATOM 872 C CA . TYR A 1 115 ? 14.290 5.652 -14.854 1.00 93.31 115 TYR A CA 1
ATOM 873 C C . TYR A 1 115 ? 13.958 7.128 -15.111 1.00 93.31 115 TYR A C 1
ATOM 875 O O . TYR A 1 115 ? 14.245 7.644 -16.188 1.00 93.31 115 TYR A O 1
ATOM 883 N N . GLN A 1 116 ? 13.413 7.841 -14.120 1.00 93.81 116 GLN A N 1
ATOM 884 C CA . GLN A 1 116 ? 13.145 9.279 -14.247 1.00 93.81 116 GLN A CA 1
ATOM 885 C C . GLN A 1 116 ? 14.420 10.094 -14.497 1.00 93.81 116 GLN A C 1
ATOM 887 O O . GLN A 1 116 ? 14.389 11.043 -15.278 1.00 93.81 116 GLN A O 1
ATOM 892 N N . ARG A 1 117 ? 15.539 9.729 -13.858 1.00 95.31 117 ARG A N 1
ATOM 893 C CA . ARG A 1 117 ? 16.830 10.393 -14.084 1.00 95.31 117 ARG A CA 1
ATOM 894 C C . ARG A 1 117 ? 17.356 10.144 -15.493 1.00 95.31 117 ARG A C 1
ATOM 896 O O . ARG A 1 117 ? 17.771 11.101 -16.131 1.00 95.31 117 ARG A O 1
ATOM 903 N N . GLU A 1 118 ? 17.282 8.907 -15.985 1.00 90.44 118 GLU A N 1
ATOM 904 C CA . GLU A 1 118 ? 17.687 8.568 -17.360 1.00 90.44 118 GLU A CA 1
ATOM 905 C C . GLU A 1 118 ? 16.912 9.386 -18.402 1.00 90.44 118 GLU A C 1
ATOM 907 O O . GLU A 1 118 ? 17.511 9.928 -19.332 1.00 90.44 118 GLU A O 1
ATOM 912 N N . LEU A 1 119 ? 15.592 9.518 -18.220 1.00 89.00 119 LEU A N 1
ATOM 913 C CA . LEU A 1 119 ? 14.736 10.322 -19.095 1.00 89.00 119 LEU A CA 1
ATOM 914 C C . LEU A 1 119 ? 15.080 11.813 -19.065 1.00 89.00 119 LEU A C 1
ATOM 916 O O . LEU A 1 119 ? 14.970 12.472 -20.087 1.00 89.00 119 LEU A O 1
ATOM 920 N N . ALA A 1 120 ? 15.477 12.348 -17.910 1.00 89.50 120 ALA A N 1
ATOM 921 C CA . ALA A 1 120 ? 15.850 13.756 -17.782 1.00 89.50 120 ALA A CA 1
ATOM 922 C C . ALA A 1 120 ? 17.216 14.078 -18.417 1.00 89.50 120 ALA A C 1
ATOM 924 O O . ALA A 1 120 ? 17.505 15.241 -18.684 1.00 89.50 120 ALA A O 1
ATOM 925 N N . THR A 1 121 ? 18.061 13.064 -18.620 1.00 88.06 121 THR A N 1
ATOM 926 C CA . THR A 1 121 ? 19.394 13.185 -19.235 1.00 88.06 121 THR A CA 1
ATOM 927 C C . THR A 1 121 ? 19.433 12.789 -20.714 1.00 88.06 121 THR A C 1
ATOM 929 O O . THR A 1 121 ? 20.496 12.899 -21.321 1.00 88.06 121 THR A O 1
ATOM 932 N N . SER A 1 122 ? 18.321 12.284 -21.262 1.00 72.00 122 SER A N 1
ATOM 933 C CA . SER A 1 122 ? 18.171 11.884 -22.672 1.00 72.00 122 SER A CA 1
ATOM 934 C C . SER A 1 122 ? 17.654 13.041 -23.518 1.00 72.00 122 SER A C 1
ATOM 936 O O . SER A 1 122 ? 18.095 13.143 -24.682 1.00 72.00 122 SER A O 1
#